Protein AF-A0A329UIF9-F1 (afdb_monomer_lite)

Foldseek 3Di:
DWKKWFWKWFQDPVGIDTDPIDIDDDPDDVVRQVVSQVVCCVVCVRTDDIDTPDMDTPDDD

pLDDT: mean 92.27, std 5.48, range [64.75, 96.88]

Secondary structure (DSSP, 8-state):
-EEEEEEEEEEETTEEEEPPPEEEEESSHHHHHHHHHHHHHHH-TT-SEEEEEEEEEEE--

Organism: NCBI:txid853

Radius of gyration: 11.52 Å; chains: 1; bounding box: 32×18×28 Å

Sequence (61 aa):
MAKYEMLIAASGKRGSALLPCVVVDEKGIKRAAVRAKAMARACYPEYEKFNVVKMKVISDE

Structure (mmCIF, N/CA/C/O backbone):
data_AF-A0A329UIF9-F1
#
_entry.id   AF-A0A329UIF9-F1
#
loop_
_atom_site.group_PDB
_atom_site.id
_atom_site.type_symbol
_atom_site.label_atom_id
_atom_site.label_alt_id
_atom_site.label_comp_id
_atom_site.label_asym_id
_atom_site.label_entity_id
_atom_site.label_seq_id
_atom_site.pdbx_PDB_ins_code
_atom_site.Cartn_x
_atom_site.Cartn_y
_atom_site.Cartn_z
_atom_site.occupancy
_atom_site.B_iso_or_equiv
_atom_site.auth_seq_id
_atom_site.auth_comp_id
_atom_site.auth_asym_id
_atom_site.auth_atom_id
_atom_site.pdbx_PDB_model_num
ATOM 1 N N . MET A 1 1 ? -12.657 -2.685 12.860 1.00 80.94 1 MET A N 1
ATOM 2 C CA . MET A 1 1 ? -11.223 -2.702 12.481 1.00 80.94 1 MET A CA 1
ATOM 3 C C . MET A 1 1 ? -11.054 -1.558 11.512 1.00 80.94 1 MET A C 1
ATOM 5 O O . MET A 1 1 ? -11.740 -1.558 10.500 1.00 80.94 1 MET A O 1
ATOM 9 N N . ALA A 1 2 ? -10.229 -0.569 11.847 1.00 89.38 2 ALA A N 1
ATOM 10 C CA . ALA A 1 2 ? -10.185 0.670 11.089 1.00 89.38 2 ALA A CA 1
ATOM 11 C C . ALA A 1 2 ? -9.735 0.434 9.641 1.00 89.38 2 ALA A C 1
ATOM 13 O O . ALA A 1 2 ? -8.793 -0.318 9.369 1.00 89.38 2 ALA A O 1
ATOM 14 N N . LYS A 1 3 ? -10.402 1.114 8.713 1.00 93.56 3 LYS A N 1
ATOM 15 C CA . LYS A 1 3 ? -10.036 1.162 7.303 1.00 93.56 3 LYS A CA 1
ATOM 16 C C . LYS A 1 3 ? -9.157 2.368 7.046 1.00 93.56 3 LYS A C 1
ATOM 18 O O . LYS A 1 3 ? -9.541 3.509 7.312 1.00 93.56 3 LYS A O 1
ATOM 23 N N . TYR A 1 4 ? -8.001 2.110 6.458 1.00 93.75 4 TYR A N 1
ATOM 24 C CA . TYR A 1 4 ? -7.036 3.124 6.073 1.00 93.75 4 TYR A CA 1
ATOM 25 C C . TYR A 1 4 ? -6.877 3.141 4.560 1.00 93.75 4 TYR A C 1
ATOM 27 O O . TYR A 1 4 ? -6.578 2.117 3.954 1.00 93.75 4 TYR A O 1
ATOM 35 N N . GLU A 1 5 ? -7.023 4.314 3.964 1.00 94.50 5 GLU A N 1
ATOM 36 C CA . GLU A 1 5 ? -6.623 4.592 2.592 1.00 94.50 5 GLU A CA 1
ATOM 37 C C . GLU A 1 5 ? -5.228 5.228 2.602 1.00 94.50 5 GLU A C 1
ATOM 39 O O . GLU A 1 5 ? -4.959 6.171 3.354 1.00 94.50 5 GLU A O 1
ATOM 44 N N . MET A 1 6 ? -4.317 4.701 1.785 1.00 95.12 6 MET A N 1
ATOM 45 C CA . MET A 1 6 ? -2.915 5.109 1.758 1.00 95.12 6 MET A CA 1
ATOM 46 C C . MET A 1 6 ? -2.426 5.370 0.346 1.00 95.12 6 MET A C 1
ATOM 48 O O . MET A 1 6 ? -2.565 4.528 -0.536 1.00 95.12 6 MET A O 1
ATOM 52 N N . LEU A 1 7 ? -1.758 6.506 0.163 1.00 96.38 7 LEU A N 1
ATOM 53 C CA . LEU A 1 7 ? -1.014 6.801 -1.053 1.00 96.38 7 LEU A CA 1
ATOM 54 C C . LEU A 1 7 ? 0.433 6.342 -0.879 1.00 96.38 7 LEU A C 1
ATOM 56 O O . LEU A 1 7 ? 1.086 6.709 0.106 1.00 96.38 7 LEU A O 1
ATOM 60 N N . ILE A 1 8 ? 0.937 5.562 -1.835 1.00 96.44 8 ILE A N 1
ATOM 61 C CA . ILE A 1 8 ? 2.298 5.022 -1.801 1.00 96.44 8 ILE A CA 1
ATOM 62 C C . ILE A 1 8 ? 3.119 5.623 -2.935 1.00 96.44 8 ILE A C 1
ATOM 64 O O . ILE A 1 8 ? 2.772 5.501 -4.106 1.00 96.44 8 ILE A O 1
ATOM 68 N N . ALA A 1 9 ? 4.242 6.237 -2.577 1.00 96.88 9 ALA A N 1
ATOM 69 C CA . ALA A 1 9 ? 5.306 6.544 -3.515 1.00 96.88 9 ALA A CA 1
ATOM 70 C C . ALA A 1 9 ? 6.236 5.334 -3.621 1.00 96.88 9 ALA A C 1
ATOM 72 O O . ALA A 1 9 ? 6.734 4.830 -2.606 1.00 96.88 9 ALA A O 1
ATOM 73 N N . ALA A 1 10 ? 6.471 4.892 -4.848 1.00 96.81 10 ALA A N 1
ATOM 74 C CA . ALA A 1 10 ? 7.409 3.837 -5.171 1.00 96.81 10 ALA A CA 1
ATOM 75 C C . ALA A 1 10 ? 8.587 4.405 -5.964 1.00 96.81 10 ALA A C 1
ATOM 77 O O . ALA A 1 10 ? 8.426 5.336 -6.756 1.00 96.81 10 ALA A O 1
ATOM 78 N N . SER A 1 11 ? 9.782 3.866 -5.747 1.00 96.50 11 SER A N 1
ATOM 79 C CA . SER A 1 11 ? 10.950 4.207 -6.557 1.00 96.50 11 SER A CA 1
ATOM 80 C C . SER A 1 11 ? 11.866 3.013 -6.770 1.00 96.50 11 SER A C 1
ATOM 82 O O . SER A 1 11 ? 11.938 2.092 -5.954 1.00 96.50 11 SER A O 1
ATOM 84 N N . GLY A 1 12 ? 12.557 3.015 -7.904 1.00 93.38 12 GLY A N 1
ATOM 85 C CA . GLY A 1 12 ? 13.484 1.964 -8.301 1.00 93.38 12 GLY A CA 1
ATOM 86 C C . GLY A 1 12 ? 14.349 2.408 -9.474 1.00 93.38 12 GLY A C 1
ATOM 87 O O . GLY A 1 12 ? 14.409 3.590 -9.815 1.00 93.38 12 GLY A O 1
ATOM 88 N N . LYS A 1 13 ? 15.001 1.447 -10.131 1.00 88.75 13 LYS A N 1
ATOM 89 C CA . LYS A 1 13 ? 15.934 1.714 -11.243 1.00 88.75 13 LYS A CA 1
ATOM 90 C C . LYS A 1 13 ? 15.303 2.452 -12.426 1.00 88.75 13 LYS A C 1
ATOM 92 O O . LYS A 1 13 ? 16.009 3.115 -13.173 1.00 88.75 13 LYS A O 1
ATOM 97 N N . ARG A 1 14 ? 13.984 2.331 -12.601 1.00 82.00 14 ARG A N 1
ATOM 98 C CA . ARG A 1 14 ? 13.221 2.960 -13.693 1.00 82.00 14 ARG A CA 1
ATOM 99 C C . ARG A 1 14 ? 12.613 4.315 -13.317 1.00 82.00 14 ARG A C 1
ATOM 101 O O . ARG A 1 14 ? 11.809 4.848 -14.071 1.00 82.00 14 ARG A O 1
ATOM 108 N N . GLY A 1 15 ? 12.995 4.869 -12.167 1.00 92.00 15 GLY A N 1
ATOM 109 C CA . GLY A 1 15 ? 12.482 6.135 -11.658 1.00 92.00 15 GLY A CA 1
ATOM 110 C C . GLY A 1 15 ? 11.456 5.950 -10.544 1.00 92.00 15 GLY A C 1
ATOM 111 O O . GLY A 1 15 ? 11.431 4.926 -9.856 1.00 92.00 15 GLY A O 1
ATOM 112 N N . SER A 1 16 ? 10.636 6.978 -10.351 1.00 94.81 16 SER A N 1
ATOM 113 C CA . SER A 1 16 ? 9.670 7.071 -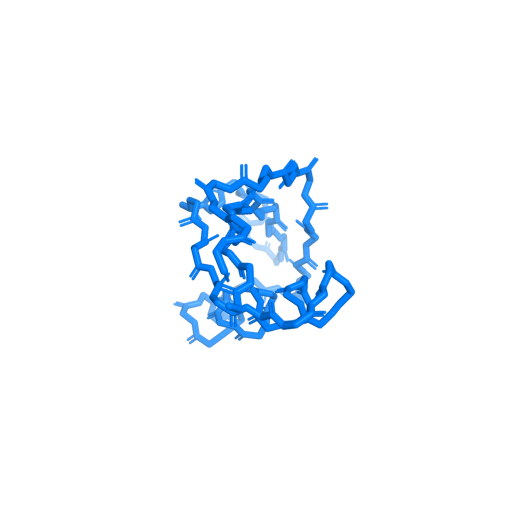9.257 1.00 94.81 16 SER A CA 1
ATOM 114 C C . SER A 1 16 ? 8.250 7.165 -9.798 1.00 94.81 16 SER A C 1
ATOM 116 O O . SER A 1 16 ? 8.022 7.792 -10.830 1.00 94.81 16 SER 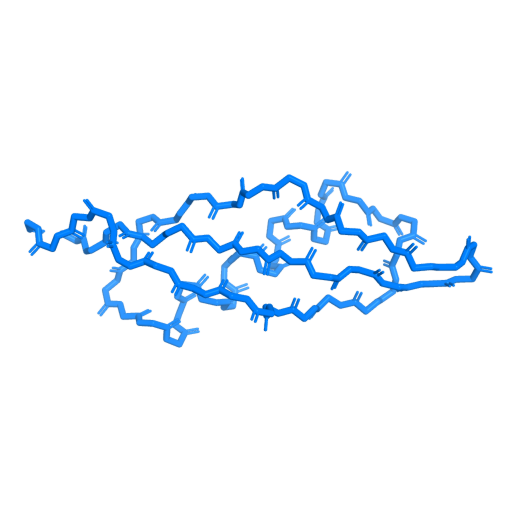A O 1
ATOM 118 N N . ALA A 1 17 ? 7.298 6.584 -9.075 1.00 94.81 17 ALA A N 1
ATOM 119 C CA . ALA A 1 17 ? 5.882 6.649 -9.398 1.00 94.81 17 ALA A CA 1
ATOM 120 C C . ALA A 1 17 ? 5.034 6.809 -8.134 1.00 94.81 17 ALA A C 1
ATOM 122 O O . ALA A 1 17 ? 5.397 6.347 -7.048 1.00 94.81 17 ALA A O 1
ATOM 123 N N . LEU A 1 18 ? 3.879 7.451 -8.291 1.00 95.19 18 LEU A N 1
ATOM 124 C CA . LEU A 1 18 ? 2.796 7.368 -7.319 1.00 95.19 18 LEU A CA 1
ATOM 125 C C . LEU A 1 18 ? 1.915 6.185 -7.706 1.00 95.19 18 LEU A C 1
ATOM 127 O O . LEU A 1 18 ? 1.382 6.142 -8.812 1.00 95.19 18 LEU A O 1
ATOM 131 N N . LEU A 1 19 ? 1.795 5.223 -6.798 1.00 93.31 19 LEU A N 1
ATOM 132 C CA . LEU A 1 19 ? 0.949 4.054 -6.989 1.00 93.31 19 LEU A CA 1
ATOM 133 C C . LEU A 1 19 ? -0.519 4.397 -6.691 1.00 93.31 19 LEU A C 1
ATOM 135 O O . LEU A 1 19 ? -0.780 5.340 -5.934 1.00 93.31 19 LEU A O 1
ATOM 139 N N . PRO A 1 20 ? -1.479 3.619 -7.223 1.00 92.62 20 PRO A N 1
ATOM 140 C CA . PRO A 1 20 ? -2.879 3.710 -6.820 1.00 92.62 20 PRO A CA 1
ATOM 141 C C . PRO A 1 20 ? -3.050 3.624 -5.297 1.00 92.62 20 PRO A C 1
ATOM 143 O O . PRO A 1 20 ? -2.274 2.950 -4.612 1.00 92.62 20 PRO A O 1
ATOM 146 N N . CYS A 1 21 ? -4.080 4.292 -4.770 1.00 90.94 21 CYS A N 1
ATOM 147 C CA . CYS A 1 21 ? -4.404 4.241 -3.347 1.00 90.94 21 CYS A CA 1
ATOM 148 C C . CYS A 1 21 ? -4.615 2.793 -2.886 1.00 90.94 21 CYS A C 1
ATOM 150 O O . CYS A 1 21 ? -5.364 2.031 -3.497 1.00 90.94 21 CYS A O 1
ATOM 152 N N . VAL A 1 22 ? -3.979 2.430 -1.776 1.00 91.12 22 VAL A N 1
ATOM 153 C CA . VAL A 1 22 ? -4.133 1.125 -1.134 1.00 91.12 22 VAL A CA 1
ATOM 154 C C . VAL A 1 22 ? -5.091 1.265 0.037 1.00 91.12 22 VAL A C 1
ATOM 156 O O . VAL A 1 22 ? -4.874 2.096 0.918 1.00 91.12 22 VAL A O 1
ATOM 159 N N . VAL A 1 23 ? -6.133 0.437 0.060 1.00 92.62 23 VAL A N 1
ATOM 160 C CA . VAL A 1 23 ? -7.078 0.352 1.178 1.00 92.62 23 VAL A CA 1
ATOM 161 C C . VAL A 1 23 ? -6.748 -0.875 2.020 1.00 92.62 23 VAL A C 1
ATOM 163 O O . VAL A 1 23 ? -6.610 -1.976 1.489 1.00 92.62 23 VAL A O 1
ATOM 166 N N . VAL A 1 24 ? -6.600 -0.682 3.330 1.00 93.06 24 VAL A N 1
ATOM 167 C CA . VAL A 1 24 ? -6.249 -1.741 4.280 1.00 93.06 24 VAL A CA 1
ATOM 168 C C . VAL A 1 24 ? -7.147 -1.673 5.509 1.00 93.06 24 VAL A C 1
ATOM 170 O O . VAL A 1 24 ? -7.229 -0.631 6.157 1.00 93.06 24 VAL A O 1
ATOM 173 N N . ASP A 1 25 ? -7.748 -2.804 5.868 1.00 93.19 25 ASP A N 1
ATOM 174 C CA . ASP A 1 25 ? -8.343 -3.033 7.184 1.00 93.19 25 ASP A CA 1
ATOM 175 C C . ASP A 1 25 ? -7.239 -3.398 8.189 1.00 93.19 25 ASP A C 1
ATOM 177 O O . ASP A 1 25 ? -6.557 -4.414 8.021 1.00 93.19 25 ASP A O 1
ATOM 181 N N . GLU A 1 26 ? -7.032 -2.592 9.235 1.00 92.88 26 GLU A N 1
ATOM 182 C CA . GLU A 1 26 ? -6.082 -2.923 10.303 1.00 92.88 26 GLU A CA 1
ATOM 183 C C . GLU A 1 26 ? -6.472 -2.380 11.682 1.00 92.88 26 GLU A C 1
ATOM 185 O O . GLU A 1 26 ? -7.245 -1.438 11.813 1.00 92.88 26 GLU A O 1
ATOM 190 N N . LYS A 1 27 ? -5.893 -2.945 12.753 1.00 87.44 27 LYS A N 1
ATOM 191 C CA . LYS A 1 27 ? -6.118 -2.464 14.134 1.00 87.44 27 LYS A CA 1
ATOM 192 C C . LYS A 1 27 ? -5.235 -1.267 14.517 1.00 87.44 27 LYS A C 1
ATOM 194 O O . LYS A 1 27 ? -5.163 -0.903 15.686 1.00 87.44 27 LYS A O 1
ATOM 199 N N . GLY A 1 28 ? -4.521 -0.673 13.561 1.00 87.81 28 GLY A N 1
ATOM 200 C CA . GLY A 1 28 ? -3.731 0.526 13.811 1.00 87.81 28 GLY A CA 1
ATOM 201 C C . GLY A 1 28 ? -2.877 0.983 12.634 1.00 87.81 28 GLY A C 1
ATOM 202 O O . GLY A 1 28 ? -2.359 0.180 11.854 1.00 87.81 28 GLY A O 1
ATOM 203 N N . ILE A 1 29 ? -2.644 2.296 12.588 1.00 89.12 29 ILE A N 1
ATOM 204 C CA . ILE A 1 29 ? -1.891 3.012 11.548 1.00 89.12 29 ILE A CA 1
ATOM 205 C C . ILE A 1 29 ? -0.550 2.364 11.179 1.00 89.12 29 ILE A C 1
ATOM 207 O O . ILE A 1 29 ? -0.245 2.190 10.001 1.00 89.12 29 ILE A O 1
ATOM 211 N N . LYS A 1 30 ? 0.260 1.971 12.172 1.00 93.00 30 LYS A N 1
ATOM 212 C CA . LYS A 1 30 ? 1.593 1.397 11.923 1.00 93.00 30 LYS A CA 1
ATOM 213 C C . LYS A 1 30 ? 1.501 0.068 11.173 1.00 93.00 30 LYS A C 1
ATOM 215 O O . LYS A 1 30 ? 2.256 -0.160 10.232 1.00 93.00 30 LYS A O 1
ATOM 220 N N . ARG A 1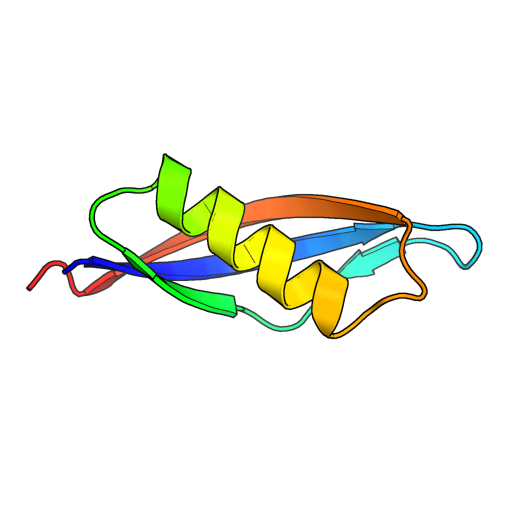 31 ? 0.562 -0.797 11.569 1.00 94.00 31 ARG A N 1
ATOM 221 C CA . ARG A 1 31 ? 0.340 -2.099 10.921 1.00 94.00 31 ARG A CA 1
ATOM 222 C C . ARG A 1 31 ? -0.273 -1.925 9.539 1.00 94.00 31 ARG A C 1
ATOM 224 O O . ARG A 1 31 ? 0.167 -2.583 8.599 1.00 94.00 31 ARG A O 1
ATOM 231 N N . ALA A 1 32 ? -1.207 -0.986 9.408 1.00 93.81 32 ALA A N 1
ATOM 232 C CA . ALA A 1 32 ? -1.828 -0.649 8.137 1.00 93.81 32 ALA A CA 1
ATOM 233 C C . ALA A 1 32 ? -0.775 -0.182 7.114 1.00 93.81 32 ALA A C 1
ATOM 235 O O . ALA A 1 32 ? -0.761 -0.669 5.987 1.00 93.81 32 ALA A O 1
ATOM 236 N N . ALA A 1 33 ? 0.186 0.654 7.529 1.00 94.50 33 ALA A N 1
ATOM 237 C CA . ALA A 1 33 ? 1.280 1.109 6.669 1.00 94.50 33 ALA A CA 1
ATOM 238 C C . ALA A 1 33 ? 2.226 -0.024 6.245 1.00 94.50 33 ALA A C 1
ATOM 240 O O . ALA A 1 33 ? 2.624 -0.090 5.082 1.00 94.50 33 ALA A O 1
ATOM 241 N N . VAL A 1 34 ? 2.577 -0.934 7.162 1.00 95.88 34 VAL A N 1
ATOM 242 C CA . VAL A 1 34 ? 3.400 -2.115 6.837 1.00 95.88 34 VAL A CA 1
ATOM 243 C C . VAL A 1 34 ? 2.688 -2.997 5.813 1.00 95.88 34 VAL A C 1
ATOM 245 O O . VAL A 1 34 ? 3.291 -3.392 4.815 1.00 95.88 34 VAL A O 1
ATOM 248 N N . ARG A 1 35 ? 1.395 -3.258 6.023 1.00 95.38 35 ARG A N 1
ATOM 249 C CA . ARG A 1 35 ? 0.582 -4.081 5.126 1.00 95.38 35 ARG A CA 1
ATOM 250 C C . ARG A 1 35 ? 0.392 -3.426 3.759 1.00 95.38 35 ARG A C 1
ATOM 252 O O . ARG A 1 35 ? 0.588 -4.097 2.751 1.00 95.38 35 ARG A O 1
ATOM 259 N N . ALA A 1 36 ? 0.124 -2.122 3.711 1.00 95.12 36 ALA A N 1
ATOM 260 C CA . ALA A 1 36 ? -0.003 -1.378 2.461 1.00 95.12 36 ALA A CA 1
ATOM 261 C C . ALA A 1 36 ? 1.295 -1.428 1.634 1.00 95.12 36 ALA A C 1
ATOM 263 O O . ALA A 1 36 ? 1.261 -1.716 0.439 1.00 95.12 36 ALA A O 1
ATOM 264 N N . LYS A 1 37 ? 2.459 -1.236 2.277 1.00 95.81 37 LYS A N 1
ATOM 265 C CA . LYS A 1 37 ? 3.770 -1.376 1.616 1.00 95.81 37 LYS A CA 1
ATOM 266 C C . LYS A 1 37 ? 4.025 -2.799 1.120 1.00 95.81 37 LYS A C 1
ATOM 268 O O . LYS A 1 37 ? 4.552 -2.963 0.024 1.00 95.81 37 LYS A O 1
ATOM 273 N N . ALA A 1 38 ? 3.663 -3.816 1.902 1.00 95.50 38 ALA A N 1
ATOM 274 C CA . ALA A 1 38 ? 3.819 -5.213 1.502 1.00 95.50 38 ALA A CA 1
ATOM 275 C C . ALA A 1 38 ? 2.954 -5.556 0.278 1.00 95.50 38 ALA A C 1
ATOM 277 O O . ALA A 1 38 ? 3.446 -6.186 -0.654 1.00 95.50 38 ALA A O 1
ATOM 278 N N . MET A 1 39 ? 1.703 -5.082 0.248 1.00 95.25 39 MET A N 1
ATOM 279 C CA . MET A 1 39 ? 0.812 -5.232 -0.907 1.00 95.25 39 MET A CA 1
ATOM 280 C C . MET A 1 39 ? 1.379 -4.532 -2.144 1.00 95.25 39 MET A C 1
ATOM 282 O O . MET A 1 39 ? 1.493 -5.154 -3.194 1.00 95.25 39 MET A O 1
ATOM 286 N N . ALA A 1 40 ? 1.820 -3.278 -2.010 1.00 94.75 40 ALA A N 1
ATOM 287 C CA . ALA A 1 40 ? 2.453 -2.558 -3.112 1.00 94.75 40 ALA A CA 1
ATOM 288 C C . ALA A 1 40 ? 3.700 -3.282 -3.639 1.00 94.75 40 ALA A C 1
ATOM 290 O O . ALA A 1 40 ? 3.861 -3.423 -4.845 1.00 94.75 40 ALA A O 1
ATOM 291 N N . ARG A 1 41 ? 4.546 -3.815 -2.753 1.00 94.88 41 ARG A N 1
ATOM 292 C CA . ARG A 1 41 ? 5.729 -4.584 -3.158 1.00 94.88 41 ARG A CA 1
ATOM 293 C C . A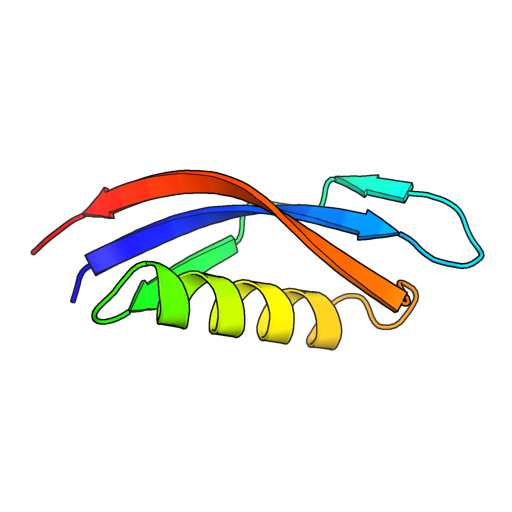RG A 1 41 ? 5.378 -5.867 -3.914 1.00 94.88 41 ARG A C 1
ATOM 295 O O . ARG A 1 41 ? 6.108 -6.241 -4.823 1.00 94.88 41 ARG A O 1
ATOM 302 N N . ALA A 1 42 ? 4.292 -6.540 -3.539 1.00 95.19 42 ALA A N 1
ATOM 303 C CA . ALA A 1 42 ? 3.832 -7.741 -4.231 1.00 95.19 42 ALA A CA 1
ATOM 304 C C . ALA A 1 42 ? 3.256 -7.425 -5.622 1.00 95.19 42 ALA A C 1
ATOM 306 O O . ALA A 1 42 ? 3.452 -8.204 -6.550 1.00 95.19 42 ALA A O 1
ATOM 307 N N . CYS A 1 43 ? 2.568 -6.289 -5.768 1.00 93.81 43 CYS A N 1
ATOM 308 C CA . CYS A 1 43 ? 1.955 -5.875 -7.031 1.00 93.81 43 CYS A CA 1
ATOM 309 C C . CYS A 1 43 ? 2.930 -5.198 -8.004 1.00 93.81 43 CYS A C 1
ATOM 311 O O . CYS A 1 43 ? 2.726 -5.305 -9.208 1.00 93.81 43 CYS A O 1
ATOM 313 N N . TYR A 1 44 ? 3.962 -4.518 -7.496 1.00 93.50 44 TYR A N 1
ATOM 314 C CA . TYR A 1 44 ? 4.900 -3.732 -8.302 1.00 93.50 44 TYR A CA 1
ATOM 315 C C . TYR A 1 44 ? 6.362 -4.125 -8.023 1.00 93.50 44 TYR A C 1
ATOM 317 O O . TYR A 1 44 ? 7.124 -3.334 -7.453 1.00 93.50 44 TYR A O 1
ATOM 325 N N . PRO A 1 45 ? 6.777 -5.358 -8.371 1.00 92.94 45 PRO A N 1
ATOM 326 C CA . PRO A 1 45 ? 8.123 -5.861 -8.087 1.00 92.94 45 PRO A CA 1
ATOM 327 C C . PRO A 1 45 ? 9.245 -5.090 -8.806 1.00 92.94 45 PRO A C 1
ATOM 329 O O . PRO A 1 45 ? 10.415 -5.249 -8.462 1.00 92.94 45 PRO A O 1
ATOM 332 N N . GLU A 1 46 ? 8.920 -4.260 -9.799 1.00 93.12 46 GLU A N 1
ATOM 333 C CA . GLU A 1 46 ? 9.859 -3.408 -10.530 1.00 93.12 46 GLU A CA 1
ATOM 334 C C . GLU A 1 46 ? 10.402 -2.222 -9.713 1.00 93.12 46 GLU A C 1
ATOM 336 O O . GLU A 1 46 ? 11.429 -1.641 -10.085 1.00 93.12 46 GLU A O 1
ATOM 341 N N . TYR A 1 47 ? 9.743 -1.864 -8.606 1.00 94.81 47 TYR A N 1
ATOM 342 C CA . TYR A 1 47 ? 10.215 -0.838 -7.677 1.00 94.81 47 TYR A CA 1
A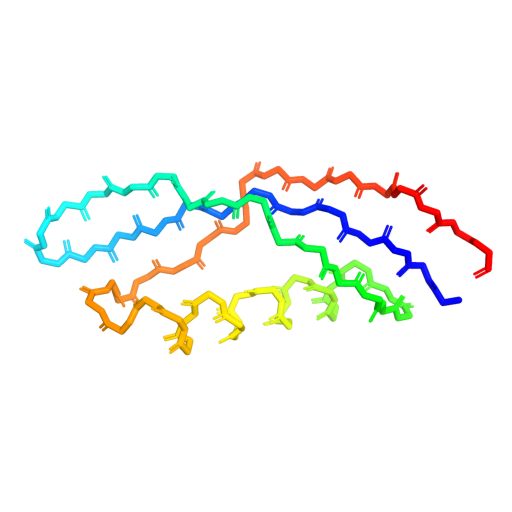TOM 343 C C . TYR A 1 4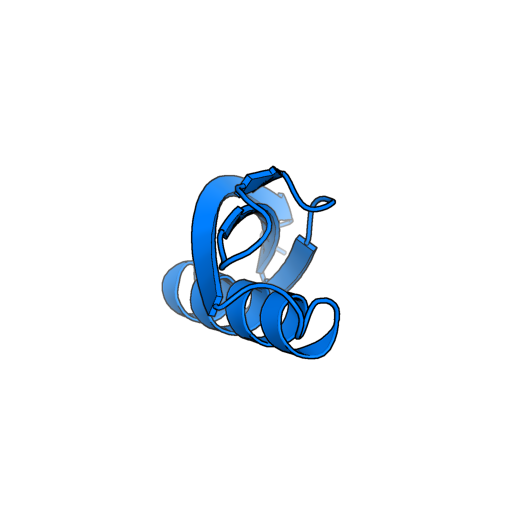7 ? 10.880 -1.465 -6.449 1.00 94.81 47 TYR A C 1
ATOM 345 O O . TYR A 1 47 ? 10.500 -2.526 -5.959 1.00 94.81 47 TYR A O 1
ATOM 353 N N . GLU A 1 48 ? 11.887 -0.778 -5.915 1.00 94.31 48 GLU A N 1
ATOM 354 C CA . GLU A 1 48 ? 12.711 -1.279 -4.810 1.00 94.31 48 GLU A CA 1
ATOM 355 C C . GLU A 1 48 ? 12.294 -0.677 -3.462 1.00 94.31 48 GLU A C 1
ATOM 357 O O . GLU A 1 48 ? 12.412 -1.319 -2.416 1.00 94.31 48 GLU A O 1
ATOM 362 N N . LYS A 1 49 ? 11.805 0.568 -3.470 1.00 96.38 49 LYS A N 1
ATOM 363 C CA . LYS A 1 49 ? 11.464 1.341 -2.270 1.00 96.38 49 LYS A CA 1
ATOM 364 C C . LYS A 1 49 ? 9.995 1.735 -2.296 1.00 96.38 49 LYS A C 1
ATOM 366 O O . LYS A 1 49 ? 9.500 2.184 -3.321 1.00 96.38 49 LYS A O 1
ATOM 371 N N . PHE A 1 50 ? 9.333 1.633 -1.141 1.00 96.56 50 PHE A N 1
ATOM 372 C CA . PHE A 1 50 ? 7.915 1.961 -0.967 1.00 96.56 50 PHE A CA 1
ATOM 373 C C . PHE A 1 50 ? 7.707 2.810 0.286 1.00 96.56 50 PHE A C 1
ATOM 375 O O . PHE A 1 50 ? 8.010 2.390 1.411 1.00 96.56 50 PHE A O 1
ATOM 382 N N . ASN A 1 51 ? 7.150 4.003 0.101 1.00 96.50 51 ASN A N 1
ATOM 383 C CA . ASN A 1 51 ? 6.892 4.959 1.169 1.00 96.50 51 ASN A CA 1
ATOM 384 C C . ASN A 1 51 ? 5.433 5.392 1.161 1.00 96.50 51 ASN A C 1
ATOM 386 O O . ASN A 1 51 ? 4.902 5.787 0.131 1.00 96.50 51 ASN A O 1
ATOM 390 N N . VAL A 1 52 ? 4.795 5.342 2.329 1.00 95.31 52 VAL A N 1
ATOM 391 C CA . VAL A 1 52 ? 3.464 5.923 2.510 1.00 95.31 52 VAL A CA 1
ATOM 392 C C . VAL A 1 52 ? 3.651 7.433 2.591 1.00 95.31 52 VAL A C 1
ATOM 394 O O . VAL A 1 52 ? 4.361 7.908 3.475 1.00 95.31 52 VAL A O 1
ATOM 397 N N . VAL A 1 53 ? 3.058 8.167 1.654 1.00 94.94 53 VAL A N 1
ATOM 398 C CA . VAL A 1 53 ? 3.180 9.634 1.564 1.00 94.94 53 VAL A CA 1
ATOM 399 C C . VAL A 1 53 ? 1.938 10.354 2.070 1.00 94.94 53 VAL A C 1
ATOM 401 O O . VAL A 1 53 ? 2.019 11.498 2.507 1.00 94.94 53 VAL A O 1
ATOM 404 N N . LYS A 1 54 ? 0.786 9.682 2.051 1.00 93.25 54 LYS A N 1
ATOM 405 C CA . LYS A 1 54 ? -0.459 10.191 2.622 1.00 93.25 54 LYS A CA 1
ATOM 406 C C . LYS A 1 54 ? -1.252 9.038 3.206 1.00 93.25 54 LYS A C 1
ATOM 408 O O . LYS A 1 54 ? -1.274 7.952 2.632 1.00 93.25 54 LYS A O 1
ATOM 413 N N . MET A 1 55 ? -1.917 9.298 4.323 1.00 90.81 55 MET A N 1
ATOM 414 C CA . MET A 1 55 ? -2.846 8.362 4.934 1.00 90.81 55 MET A CA 1
ATOM 415 C C . MET A 1 55 ? -4.142 9.073 5.308 1.00 90.81 55 MET A C 1
ATOM 417 O O . MET A 1 55 ? -4.111 10.198 5.809 1.00 90.81 55 MET A O 1
ATOM 421 N N . LYS A 1 56 ? -5.265 8.387 5.103 1.00 92.62 56 LYS A N 1
ATOM 422 C CA . LYS A 1 56 ? -6.594 8.794 5.544 1.00 92.62 56 LYS A CA 1
ATOM 423 C C . LYS A 1 56 ? -7.291 7.613 6.222 1.00 92.62 56 LYS A C 1
ATOM 425 O O . LYS A 1 56 ? -7.261 6.504 5.703 1.00 92.62 56 LYS A O 1
ATOM 430 N N . VAL A 1 57 ? -7.919 7.846 7.372 1.00 90.69 57 VAL A N 1
ATOM 431 C CA . VAL A 1 57 ? -8.865 6.882 7.955 1.00 90.69 57 VAL A CA 1
ATOM 432 C C . VAL A 1 57 ? -10.196 7.077 7.241 1.00 90.69 57 VAL A C 1
ATOM 434 O O . VAL A 1 57 ? -10.693 8.200 7.171 1.00 90.69 57 VAL A O 1
ATOM 437 N N . ILE A 1 58 ? -10.727 6.012 6.650 1.00 88.75 58 ILE A N 1
ATOM 438 C CA . ILE A 1 58 ? -11.988 6.044 5.896 1.00 88.75 58 ILE A CA 1
ATOM 439 C C . ILE A 1 58 ? -13.141 5.381 6.658 1.00 88.75 58 ILE A C 1
ATOM 441 O O . ILE A 1 58 ? -14.293 5.672 6.364 1.00 88.75 58 ILE A O 1
ATOM 445 N N . SER A 1 59 ? -12.845 4.537 7.649 1.00 84.06 59 SER A N 1
ATOM 446 C CA . SER A 1 59 ? -13.810 4.052 8.644 1.00 84.06 59 SER A CA 1
ATOM 447 C C . SER A 1 59 ? -13.062 3.642 9.914 1.00 84.06 59 SER A C 1
ATOM 449 O O . SER A 1 59 ? -11.945 3.136 9.813 1.00 84.06 59 SER A O 1
ATOM 451 N N . ASP A 1 60 ? -13.656 3.866 11.083 1.00 73.19 60 ASP A N 1
ATOM 452 C CA . ASP A 1 60 ? -13.130 3.454 12.397 1.00 73.19 60 ASP A CA 1
ATOM 453 C C . ASP A 1 60 ? -14.144 2.585 13.168 1.00 73.19 60 ASP A C 1
ATOM 455 O O . ASP A 1 60 ? -14.102 2.514 14.391 1.00 73.19 60 ASP A O 1
ATOM 459 N N . GLU A 1 61 ? -15.078 1.950 12.442 1.00 64.75 61 GLU A N 1
ATOM 460 C CA . GLU A 1 61 ? -16.027 0.969 13.004 1.00 64.75 61 GLU A CA 1
ATOM 461 C C . GLU A 1 61 ? -15.334 -0.187 13.743 1.00 64.75 61 GLU A C 1
ATOM 463 O O . GLU A 1 61 ? -14.276 -0.688 13.274 1.00 64.75 61 GLU A O 1
#